Protein AF-A0A958JIS9-F1 (afdb_monomer_lite)

Sequence (83 aa):
MTRQLFTSGADSVLRAILGGMVLAFCLFWPIRHLYVHSSYATNVGIDIPQPILFSHEHHVGRLELHCLYCHSGVEKSSFAGMP

Foldseek 3Di:
DPDDPDDPCPVVVVVVVVVVVVVCCVVVVVVVVCLCPDCVNVVPPPDDDDPDPDDPCCVCVPVVDDPCVQQVCVVPDPGSHDD

Secondary structure (DSSP, 8-state):
-----S-TTHHHHHHHHHHHHHHHHHHHHHHHHHHHTSHHHHTTTPPPP-SS---HIIIIIIS---GGGT-TTTTT-SS----

pLDDT: mean 93.52, std 7.52, range [52.0, 98.25]

Structure (mmCIF, N/CA/C/O backbone):
data_AF-A0A958JIS9-F1
#
_entry.id   AF-A0A958JIS9-F1
#
loop_
_atom_site.group_PDB
_atom_site.id
_atom_site.type_symbol
_atom_site.label_atom_id
_atom_site.label_alt_id
_atom_site.label_comp_id
_atom_site.label_asym_id
_atom_site.label_entity_id
_atom_site.label_seq_id
_atom_site.pdbx_PDB_ins_code
_atom_site.Cartn_x
_atom_site.Cartn_y
_atom_site.Cartn_z
_atom_site.occupancy
_atom_site.B_iso_or_equiv
_atom_site.auth_seq_id
_atom_site.auth_comp_id
_atom_site.auth_asym_id
_atom_site.auth_atom_id
_atom_site.pdbx_PDB_model_num
ATOM 1 N N . MET A 1 1 ? 49.750 -15.418 -37.111 1.00 52.00 1 MET A N 1
ATOM 2 C CA . MET A 1 1 ? 48.488 -14.868 -37.653 1.00 52.00 1 MET A CA 1
ATOM 3 C C . MET A 1 1 ? 47.543 -14.609 -36.495 1.00 52.00 1 MET A C 1
ATOM 5 O O . MET A 1 1 ? 46.910 -15.536 -36.008 1.00 52.00 1 MET A O 1
ATOM 9 N N . THR A 1 2 ? 47.489 -13.381 -35.995 1.00 61.12 2 THR A N 1
ATOM 10 C CA . THR A 1 2 ? 46.461 -12.976 -35.031 1.00 61.12 2 THR A CA 1
ATOM 11 C C . THR A 1 2 ? 45.137 -12.870 -35.781 1.00 61.12 2 THR A C 1
ATOM 13 O O . THR A 1 2 ? 44.932 -11.961 -36.580 1.00 61.12 2 THR A O 1
ATOM 16 N N . ARG A 1 3 ? 44.260 -13.862 -35.599 1.00 69.56 3 ARG A N 1
ATOM 17 C CA . ARG A 1 3 ? 42.919 -13.851 -36.187 1.00 69.56 3 ARG A CA 1
ATOM 18 C C . ARG A 1 3 ? 42.071 -12.874 -35.381 1.00 69.56 3 ARG A C 1
ATOM 20 O O . ARG A 1 3 ? 41.855 -13.083 -34.191 1.00 69.56 3 ARG A O 1
ATOM 27 N N . GLN A 1 4 ? 41.622 -11.802 -36.018 1.00 78.62 4 GLN A N 1
ATOM 28 C CA . GLN A 1 4 ? 40.706 -10.855 -35.399 1.00 78.62 4 GLN A CA 1
ATOM 29 C C . GLN A 1 4 ? 39.360 -11.550 -35.144 1.00 78.62 4 GLN A C 1
ATOM 31 O O . GLN A 1 4 ? 38.687 -11.973 -36.081 1.00 78.62 4 GLN A O 1
ATOM 36 N N . LEU A 1 5 ? 39.014 -11.719 -33.864 1.00 85.00 5 LEU A N 1
ATOM 37 C CA . LEU A 1 5 ? 37.811 -12.435 -33.421 1.00 85.00 5 LEU A CA 1
ATOM 38 C C . 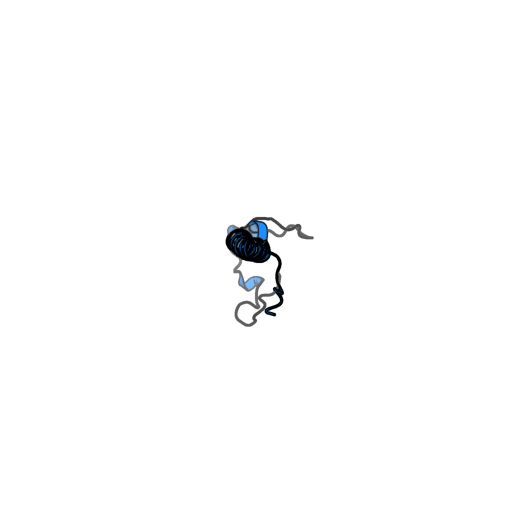LEU A 1 5 ? 36.544 -11.565 -33.482 1.00 85.00 5 LEU A C 1
ATOM 40 O O . LEU A 1 5 ? 35.453 -12.106 -33.635 1.00 85.00 5 LEU A O 1
ATOM 44 N N . PHE A 1 6 ? 36.681 -10.236 -33.397 1.00 87.31 6 PHE A N 1
ATOM 45 C CA . PHE A 1 6 ? 35.561 -9.290 -33.349 1.00 87.31 6 PHE A CA 1
ATOM 46 C C . PHE A 1 6 ? 35.569 -8.307 -34.525 1.00 87.31 6 PHE A C 1
ATOM 48 O O . PHE A 1 6 ? 36.615 -7.815 -34.954 1.00 87.31 6 PHE A O 1
ATOM 55 N N . THR A 1 7 ? 34.375 -8.000 -35.035 1.00 87.00 7 THR A N 1
ATOM 56 C CA . THR A 1 7 ? 34.163 -7.014 -36.104 1.00 87.00 7 THR A CA 1
ATOM 57 C C . THR A 1 7 ? 34.516 -5.602 -35.637 1.00 87.00 7 THR A C 1
ATOM 59 O O . THR A 1 7 ? 34.351 -5.289 -34.461 1.00 87.00 7 THR A O 1
ATOM 62 N N . SER A 1 8 ? 34.898 -4.714 -36.556 1.00 82.88 8 SER A N 1
ATOM 63 C CA . SER A 1 8 ? 35.257 -3.317 -36.253 1.00 82.88 8 SER A CA 1
ATOM 64 C C . SER A 1 8 ? 34.161 -2.508 -35.538 1.00 82.88 8 SER A C 1
ATOM 66 O O . SER A 1 8 ? 34.477 -1.552 -34.841 1.00 82.88 8 SER A O 1
ATOM 68 N N . GLY A 1 9 ? 32.886 -2.894 -35.668 1.00 88.12 9 GLY A N 1
ATOM 69 C CA . GLY A 1 9 ? 31.761 -2.250 -34.977 1.00 88.12 9 GLY A CA 1
ATOM 70 C C . GLY A 1 9 ? 31.454 -2.785 -33.572 1.00 88.12 9 GLY A C 1
ATOM 71 O O . GLY A 1 9 ? 30.569 -2.247 -32.909 1.00 88.12 9 GLY A O 1
ATOM 72 N N . ALA A 1 10 ? 32.144 -3.835 -33.109 1.00 92.94 10 ALA A N 1
ATOM 73 C CA . ALA A 1 10 ? 31.810 -4.512 -31.853 1.00 92.94 10 ALA A CA 1
ATOM 74 C C . ALA A 1 10 ? 31.912 -3.577 -30.633 1.00 92.94 10 ALA A C 1
ATOM 76 O O . ALA A 1 10 ? 31.047 -3.616 -29.760 1.00 92.94 10 ALA A O 1
ATOM 77 N N . ASP A 1 11 ? 32.897 -2.676 -30.613 1.00 92.38 11 ASP A N 1
ATOM 78 C CA . ASP A 1 11 ? 33.088 -1.721 -29.515 1.00 92.38 11 ASP A CA 1
ATOM 79 C C . ASP A 1 11 ? 31.973 -0.672 -29.451 1.00 92.38 11 ASP A C 1
ATOM 81 O O . ASP A 1 11 ? 31.498 -0.322 -28.369 1.00 92.38 11 ASP A O 1
ATOM 85 N N . SER A 1 12 ? 31.520 -0.181 -30.607 1.00 92.38 12 SER A N 1
ATOM 86 C CA . SER A 1 12 ? 30.401 0.760 -30.686 1.00 92.38 12 SER A CA 1
ATOM 87 C C . SER A 1 12 ? 29.099 0.106 -30.226 1.00 92.38 12 SER A C 1
ATOM 89 O O . SER A 1 12 ? 28.345 0.720 -29.472 1.00 92.38 12 SER A O 1
ATOM 91 N N . VAL A 1 13 ? 28.865 -1.150 -30.620 1.00 94.81 13 VAL A N 1
ATOM 92 C CA . VAL A 1 13 ? 27.696 -1.932 -30.192 1.00 94.81 13 VAL A CA 1
ATOM 93 C C . VAL A 1 13 ? 27.730 -2.182 -28.685 1.00 94.81 13 VAL A C 1
ATOM 95 O O . VAL A 1 13 ? 26.742 -1.915 -28.004 1.00 94.81 13 VAL A O 1
ATOM 98 N N . LEU A 1 14 ? 28.868 -2.618 -28.137 1.00 94.62 14 LEU A N 1
ATOM 99 C CA . LEU A 1 14 ? 29.018 -2.849 -26.700 1.00 94.62 14 LEU A CA 1
ATOM 100 C C . LEU A 1 14 ? 28.752 -1.571 -25.894 1.00 94.62 14 LEU A C 1
ATOM 102 O O . LEU A 1 14 ? 27.997 -1.597 -24.924 1.00 94.62 14 LEU A O 1
ATOM 106 N N . ARG A 1 15 ? 29.325 -0.435 -26.309 1.00 95.56 15 ARG A N 1
ATOM 107 C CA . ARG A 1 15 ? 29.112 0.859 -25.641 1.00 95.56 15 ARG A CA 1
ATOM 108 C C . ARG A 1 15 ? 27.659 1.318 -25.716 1.00 95.56 15 ARG A C 1
ATOM 110 O O . ARG A 1 15 ? 27.145 1.823 -24.722 1.00 95.56 15 ARG A O 1
ATOM 117 N N . ALA A 1 16 ? 26.994 1.119 -26.854 1.00 97.19 16 ALA A N 1
ATOM 118 C CA . ALA A 1 16 ? 25.578 1.438 -27.004 1.00 97.19 16 ALA A CA 1
ATOM 119 C C . ALA A 1 16 ? 24.702 0.586 -26.074 1.00 97.19 16 ALA A C 1
ATOM 121 O O . ALA A 1 16 ? 23.812 1.124 -25.420 1.00 97.19 16 ALA A O 1
ATOM 122 N N . ILE A 1 17 ? 24.991 -0.714 -25.955 1.00 97.56 17 ILE A N 1
ATOM 123 C CA . ILE A 1 17 ? 24.277 -1.615 -25.040 1.00 97.56 17 ILE A CA 1
ATOM 124 C C . ILE A 1 17 ? 24.479 -1.175 -23.590 1.00 97.56 17 ILE A C 1
ATOM 126 O O . ILE A 1 17 ? 23.502 -0.987 -22.869 1.00 97.56 17 ILE A O 1
ATOM 130 N N . LEU A 1 18 ? 25.726 -0.957 -23.166 1.00 97.81 18 LEU A N 1
ATOM 131 C CA . LEU A 1 18 ? 26.028 -0.541 -21.794 1.00 97.81 18 LEU A CA 1
ATOM 132 C C . LEU A 1 18 ? 25.386 0.812 -21.459 1.00 97.81 18 LEU A C 1
ATOM 134 O O . LEU A 1 18 ? 24.759 0.950 -20.411 1.00 97.81 18 LEU A O 1
ATOM 138 N N . GLY A 1 19 ? 25.478 1.789 -22.366 1.00 98.06 19 GLY A N 1
ATOM 139 C CA . GLY A 1 19 ? 24.816 3.083 -22.208 1.00 98.06 19 GLY A CA 1
ATOM 140 C C . GLY A 1 19 ? 23.294 2.949 -22.122 1.00 98.06 19 GLY A C 1
ATOM 141 O O . GLY A 1 19 ? 22.675 3.527 -21.233 1.00 98.06 19 GLY A O 1
ATOM 142 N N . GLY A 1 20 ? 22.694 2.128 -22.988 1.00 98.25 20 GLY A N 1
ATOM 143 C CA . GLY A 1 20 ? 21.262 1.835 -22.970 1.00 98.25 20 GLY A CA 1
ATOM 144 C C . GLY A 1 20 ? 20.804 1.174 -21.670 1.00 98.25 20 GLY A C 1
ATOM 145 O O . GLY A 1 20 ? 19.778 1.564 -21.120 1.00 98.25 20 GLY A O 1
ATOM 146 N N . MET A 1 21 ? 21.580 0.232 -21.129 1.00 98.06 21 MET A N 1
ATOM 147 C CA . MET A 1 21 ? 21.283 -0.418 -19.848 1.00 98.06 21 MET A CA 1
ATOM 148 C C . MET A 1 21 ? 21.320 0.568 -18.678 1.00 98.06 21 MET A C 1
ATOM 150 O O . MET A 1 21 ? 20.421 0.551 -17.837 1.00 98.06 21 MET A O 1
ATOM 154 N N . VAL A 1 22 ? 22.326 1.449 -18.633 1.00 98.19 22 VAL A N 1
ATOM 155 C CA . VAL A 1 22 ? 22.427 2.486 -17.595 1.00 98.19 22 VAL A CA 1
ATOM 156 C C . VAL A 1 22 ? 21.247 3.448 -17.687 1.00 9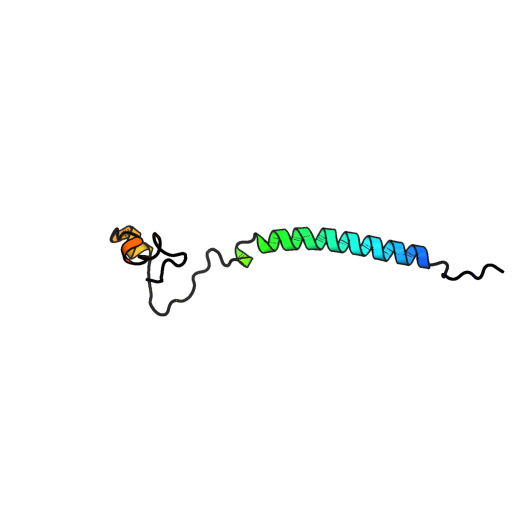8.19 22 VAL A C 1
ATOM 158 O O . VAL A 1 22 ? 20.592 3.702 -16.681 1.00 98.19 22 VAL A O 1
ATOM 161 N N . LEU A 1 23 ? 20.918 3.926 -18.890 1.00 98.06 23 LEU A N 1
ATOM 162 C CA . LEU A 1 23 ? 19.765 4.802 -19.103 1.00 98.06 23 LEU A CA 1
ATOM 163 C C . LEU A 1 23 ? 18.455 4.123 -18.693 1.00 98.06 23 LEU A C 1
ATOM 165 O O . LEU A 1 23 ? 17.661 4.721 -17.971 1.00 98.06 23 LEU A O 1
ATOM 169 N N . ALA A 1 24 ? 18.244 2.867 -19.091 1.00 97.94 24 ALA A N 1
ATOM 170 C CA . ALA A 1 24 ? 17.061 2.106 -18.711 1.00 97.94 24 ALA A CA 1
ATOM 171 C C . ALA A 1 24 ? 16.937 1.982 -17.188 1.00 97.94 24 ALA A C 1
ATOM 173 O O . ALA A 1 24 ? 15.860 2.213 -16.647 1.00 97.94 24 ALA A O 1
ATOM 174 N N . PHE A 1 25 ? 18.034 1.689 -16.486 1.00 97.94 25 PHE A N 1
ATOM 175 C CA . PHE A 1 25 ? 18.042 1.624 -15.026 1.00 97.94 25 PHE A CA 1
ATOM 176 C C . PHE A 1 25 ? 17.742 2.986 -14.383 1.00 97.94 25 PHE A C 1
ATOM 178 O O . PHE A 1 25 ? 16.880 3.084 -13.506 1.00 97.94 25 PHE A O 1
ATOM 185 N N . CYS A 1 26 ? 18.404 4.043 -14.859 1.00 97.81 26 CYS A N 1
ATOM 186 C CA . CYS A 1 26 ? 18.221 5.410 -14.380 1.00 97.81 26 CYS A CA 1
ATOM 187 C C . CYS A 1 26 ? 16.807 5.945 -14.617 1.00 97.81 26 CYS A C 1
ATOM 189 O O . CYS A 1 26 ? 16.367 6.803 -13.862 1.00 97.81 26 CYS A O 1
ATOM 191 N N . LEU A 1 27 ? 16.092 5.451 -15.629 1.00 98.06 27 LEU A N 1
ATOM 192 C CA . LEU A 1 27 ? 14.689 5.790 -15.864 1.00 98.06 27 LEU A CA 1
ATOM 193 C C . LEU A 1 27 ? 13.747 4.897 -15.051 1.00 98.06 27 LEU A C 1
ATOM 195 O O . LEU A 1 27 ? 12.823 5.389 -14.408 1.00 98.06 27 LEU A O 1
ATOM 199 N N . PHE A 1 28 ? 13.989 3.587 -15.033 1.00 97.94 28 PHE A N 1
ATOM 200 C CA . PHE A 1 28 ? 13.126 2.617 -14.366 1.00 97.94 28 PHE A CA 1
ATOM 201 C C . PHE A 1 28 ? 13.033 2.855 -12.856 1.00 97.94 28 PHE A C 1
ATOM 203 O O . PHE A 1 28 ? 11.934 2.867 -12.300 1.00 97.94 28 PHE A O 1
ATOM 210 N N . TRP A 1 29 ? 14.171 3.061 -12.187 1.00 98.00 29 TRP A N 1
ATOM 211 C CA . TRP A 1 29 ? 14.217 3.210 -10.733 1.00 98.00 29 TRP A CA 1
ATOM 212 C C . TRP A 1 29 ? 13.375 4.384 -10.200 1.00 98.00 29 TRP A C 1
ATOM 214 O O . TRP A 1 29 ? 12.511 4.138 -9.352 1.00 98.00 29 TRP A O 1
ATOM 224 N N . PRO A 1 30 ? 13.540 5.636 -10.675 1.00 97.88 30 PRO A N 1
ATOM 225 C CA . PRO A 1 30 ? 12.732 6.751 -10.194 1.00 97.88 30 PRO A CA 1
ATOM 226 C C . PRO A 1 30 ? 11.260 6.619 -10.586 1.00 97.88 30 PRO A C 1
ATOM 228 O O . PRO A 1 30 ? 10.403 6.898 -9.754 1.00 97.88 30 PRO A O 1
ATOM 231 N N . ILE A 1 31 ? 10.937 6.141 -11.795 1.00 97.88 31 ILE A N 1
ATOM 232 C CA . ILE A 1 31 ? 9.537 5.935 -12.210 1.00 97.88 31 ILE A CA 1
ATOM 233 C C . ILE A 1 31 ? 8.849 4.944 -11.270 1.00 97.88 31 ILE A C 1
ATOM 235 O O . ILE A 1 31 ? 7.773 5.224 -10.741 1.00 97.88 31 ILE A O 1
ATOM 239 N N . ARG A 1 32 ? 9.497 3.806 -10.999 1.00 97.88 32 ARG A N 1
ATOM 240 C CA . ARG A 1 32 ? 9.002 2.824 -10.034 1.00 97.88 32 ARG A CA 1
ATOM 241 C C . ARG A 1 32 ? 8.850 3.451 -8.651 1.00 97.88 32 ARG A C 1
ATOM 243 O O . ARG A 1 32 ? 7.829 3.234 -8.009 1.00 97.88 32 ARG A O 1
ATOM 250 N N . 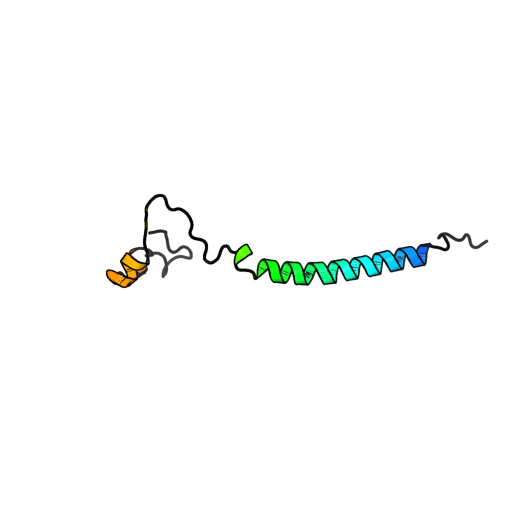HIS A 1 33 ? 9.851 4.196 -8.184 1.00 97.75 33 HIS A N 1
ATOM 251 C CA . HIS A 1 33 ? 9.821 4.841 -6.873 1.00 97.75 33 HIS A CA 1
ATOM 252 C C . HIS A 1 33 ? 8.624 5.790 -6.732 1.00 97.75 33 HIS A C 1
ATOM 254 O O . HIS A 1 33 ? 7.934 5.748 -5.717 1.00 97.75 33 HIS A O 1
ATOM 260 N N . LEU A 1 34 ? 8.354 6.607 -7.752 1.00 97.06 34 LEU A N 1
ATOM 261 C CA . LEU A 1 34 ? 7.205 7.512 -7.781 1.00 97.06 34 LEU A CA 1
ATOM 262 C C . LEU A 1 34 ? 5.880 6.746 -7.793 1.00 97.06 34 LEU A C 1
ATOM 264 O O . LEU A 1 34 ? 4.961 7.108 -7.066 1.00 97.06 34 LEU A O 1
ATOM 268 N N . TYR A 1 35 ? 5.796 5.662 -8.565 1.00 97.38 35 TYR A N 1
ATOM 269 C CA . TYR A 1 35 ? 4.601 4.827 -8.615 1.00 97.38 35 TYR A CA 1
ATOM 270 C C . TYR A 1 35 ? 4.286 4.192 -7.254 1.00 97.38 35 TYR A C 1
ATOM 272 O O . TYR A 1 35 ? 3.177 4.355 -6.752 1.00 97.38 35 TYR A O 1
ATOM 280 N N . VAL A 1 36 ? 5.251 3.519 -6.616 1.00 95.62 36 VAL A N 1
ATOM 281 C CA . VAL A 1 36 ? 4.996 2.777 -5.364 1.00 95.62 36 VAL A CA 1
ATOM 282 C C . VAL A 1 36 ? 4.688 3.677 -4.164 1.00 95.62 36 VAL A C 1
ATOM 284 O O . VAL A 1 36 ? 4.083 3.206 -3.208 1.00 95.62 36 VAL A O 1
ATOM 287 N N . HIS A 1 37 ? 5.075 4.955 -4.210 1.00 95.12 37 HIS A N 1
ATOM 288 C CA . HIS A 1 37 ? 4.743 5.941 -3.174 1.00 95.12 37 HIS A CA 1
ATOM 289 C C . HIS A 1 37 ? 3.515 6.794 -3.522 1.00 95.12 37 HIS A C 1
ATOM 291 O O . HIS A 1 37 ? 3.156 7.693 -2.763 1.00 95.12 37 HIS A O 1
ATOM 297 N N . SER A 1 38 ? 2.867 6.547 -4.662 1.00 95.62 38 SER A N 1
ATOM 298 C CA . SER A 1 38 ? 1.647 7.259 -5.036 1.00 95.62 38 SER A CA 1
ATOM 299 C C . SER A 1 38 ? 0.428 6.693 -4.302 1.00 95.62 38 SER A C 1
ATOM 301 O O . SER A 1 38 ? 0.328 5.485 -4.080 1.00 95.62 38 SER A O 1
ATOM 303 N N . SER A 1 39 ? -0.545 7.552 -3.983 1.00 95.38 39 SER A N 1
ATOM 304 C CA . SER A 1 39 ? -1.853 7.125 -3.456 1.00 95.38 39 SER A CA 1
ATOM 305 C C . SER A 1 39 ? -2.611 6.228 -4.434 1.00 95.38 39 SER A C 1
ATOM 307 O O . SER A 1 39 ? -3.384 5.372 -4.016 1.00 95.38 39 SER A O 1
ATOM 309 N N . TYR A 1 40 ? -2.347 6.387 -5.733 1.00 93.31 40 TYR A N 1
ATOM 310 C CA . TYR A 1 40 ? -2.898 5.541 -6.783 1.00 93.31 40 TYR A CA 1
ATOM 311 C C . TYR A 1 40 ? -2.492 4.071 -6.609 1.00 93.31 40 TYR A C 1
ATOM 313 O O . TYR A 1 40 ? -3.324 3.185 -6.759 1.00 93.31 40 TYR A O 1
ATOM 321 N N . ALA A 1 41 ? -1.238 3.794 -6.236 1.00 95.56 41 ALA A N 1
ATOM 322 C CA . ALA A 1 41 ? -0.772 2.419 -6.051 1.00 95.56 41 ALA A CA 1
ATOM 323 C C . ALA A 1 41 ? -1.362 1.734 -4.805 1.00 95.56 41 ALA A C 1
ATOM 325 O O . ALA A 1 41 ? -1.464 0.509 -4.774 1.00 95.56 41 ALA A O 1
ATOM 326 N N . THR A 1 42 ? -1.745 2.502 -3.782 1.00 94.19 42 THR A N 1
ATOM 327 C CA . THR A 1 42 ? -2.285 1.992 -2.509 1.00 94.19 42 THR A CA 1
ATOM 328 C C . THR A 1 42 ? -3.802 2.141 -2.379 1.00 94.19 42 THR A C 1
ATOM 330 O O . THR A 1 42 ? -4.364 1.689 -1.385 1.00 94.19 42 THR A O 1
ATOM 333 N N . ASN A 1 43 ? -4.470 2.744 -3.368 1.00 94.12 43 ASN A N 1
ATOM 334 C CA . ASN A 1 43 ? -5.893 3.102 -3.344 1.00 94.12 43 ASN A CA 1
ATOM 335 C C . ASN A 1 43 ? -6.299 3.971 -2.138 1.00 94.12 43 ASN A C 1
ATOM 337 O O . ASN A 1 43 ? -7.439 3.924 -1.676 1.00 94.12 43 ASN A O 1
ATOM 341 N N . VAL A 1 44 ? -5.375 4.775 -1.608 1.00 94.56 44 VAL A N 1
ATOM 342 C CA . VAL A 1 44 ? -5.682 5.682 -0.495 1.00 94.56 44 VAL A CA 1
ATOM 343 C C . VAL A 1 44 ? -6.708 6.721 -0.950 1.00 94.56 44 VAL A C 1
ATOM 345 O O . VAL A 1 44 ? -6.504 7.404 -1.953 1.00 94.56 44 VAL A O 1
ATOM 348 N N . GLY A 1 45 ? -7.795 6.848 -0.185 1.00 92.00 45 GLY A N 1
ATOM 349 C CA . GLY A 1 45 ? -8.899 7.771 -0.465 1.00 92.00 45 GLY A CA 1
ATOM 350 C C . GLY A 1 45 ? -9.945 7.239 -1.448 1.00 92.00 45 GLY A C 1
ATOM 351 O O . GLY A 1 45 ? -10.842 7.987 -1.822 1.00 92.00 45 GLY A O 1
ATOM 352 N N . ILE A 1 46 ? -9.839 5.976 -1.873 1.00 93.06 46 ILE A N 1
ATOM 353 C CA . ILE A 1 46 ? -10.875 5.311 -2.665 1.00 93.06 46 ILE A CA 1
ATOM 354 C C . ILE A 1 46 ? -11.771 4.510 -1.723 1.00 93.06 46 ILE A C 1
ATOM 356 O O . ILE A 1 46 ? -11.317 3.578 -1.057 1.00 93.06 46 ILE A O 1
ATOM 360 N N . ASP A 1 47 ? -13.054 4.853 -1.706 1.00 91.31 47 ASP A N 1
ATOM 361 C CA . ASP A 1 47 ? -14.057 4.116 -0.946 1.00 91.31 47 ASP A CA 1
ATOM 362 C C . ASP A 1 47 ? -14.376 2.776 -1.620 1.00 91.31 47 ASP A C 1
ATOM 364 O O . ASP A 1 47 ? -14.600 2.695 -2.831 1.00 91.31 47 ASP A O 1
ATOM 368 N N . ILE A 1 48 ? -14.417 1.706 -0.824 1.00 90.75 48 ILE A N 1
ATOM 369 C CA . ILE A 1 48 ? -14.719 0.353 -1.302 1.00 90.75 48 ILE A CA 1
ATOM 370 C C . ILE A 1 48 ? -16.203 0.056 -1.048 1.00 90.75 48 ILE A C 1
ATOM 372 O O . ILE A 1 48 ? -16.645 0.196 0.097 1.00 90.75 48 ILE A O 1
ATOM 376 N N . PRO A 1 49 ? -16.971 -0.421 -2.048 1.00 93.19 49 PRO A N 1
ATOM 377 C CA . PRO A 1 49 ? -18.369 -0.794 -1.854 1.00 93.19 49 PRO A CA 1
ATOM 378 C C . PRO A 1 49 ? -18.499 -1.859 -0.762 1.00 93.19 49 PRO A C 1
ATOM 380 O O . PRO A 1 49 ? -17.872 -2.915 -0.843 1.00 93.19 49 PRO A O 1
ATOM 383 N N . GLN A 1 50 ? -19.316 -1.585 0.253 1.00 93.50 50 GLN A N 1
ATOM 384 C CA . GLN A 1 50 ? -19.607 -2.523 1.336 1.00 93.50 50 GLN A CA 1
ATOM 385 C C . GLN A 1 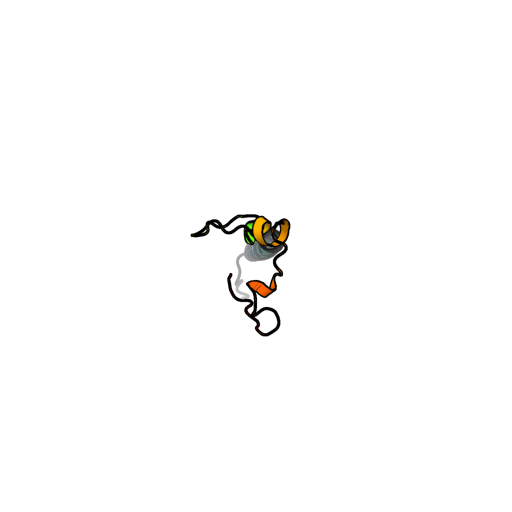50 ? -21.004 -3.138 1.150 1.00 93.50 50 GLN A C 1
ATOM 387 O O . GLN A 1 50 ? -21.905 -2.449 0.664 1.00 93.50 50 GLN A O 1
ATOM 392 N N . PRO A 1 51 ? -21.227 -4.405 1.559 1.00 94.56 51 PRO A N 1
ATOM 393 C CA . PRO A 1 51 ? -22.551 -5.037 1.499 1.00 94.56 51 PRO A CA 1
ATOM 394 C C . PRO A 1 51 ? -23.624 -4.281 2.293 1.00 94.56 51 PRO A C 1
ATOM 396 O O . PRO A 1 51 ? -24.802 -4.318 1.949 1.00 94.56 51 PRO A O 1
ATOM 399 N N . ILE A 1 52 ? -23.200 -3.595 3.355 1.00 92.19 52 ILE A N 1
ATOM 400 C CA . ILE A 1 52 ? -24.017 -2.711 4.180 1.00 92.19 52 ILE A CA 1
ATOM 401 C C . ILE A 1 52 ? -23.362 -1.333 4.254 1.00 92.19 52 ILE A C 1
ATOM 403 O O . ILE A 1 52 ? -22.137 -1.216 4.245 1.00 92.19 52 ILE A O 1
ATOM 407 N N . LEU A 1 53 ? -24.172 -0.281 4.359 1.00 91.69 53 LEU A N 1
ATOM 408 C CA . LEU A 1 53 ? -23.683 1.092 4.489 1.00 91.69 53 LEU A CA 1
ATOM 409 C C . LEU A 1 53 ? -23.178 1.342 5.916 1.00 91.69 53 LEU A C 1
ATOM 411 O O . LEU A 1 53 ? -23.888 1.887 6.759 1.00 91.69 53 LEU A O 1
ATOM 415 N N . PHE A 1 54 ? -21.949 0.914 6.191 1.00 93.31 54 PHE A N 1
ATOM 416 C CA . PHE A 1 54 ? -21.274 1.180 7.456 1.00 93.31 54 PHE A CA 1
ATOM 417 C C . PHE A 1 54 ? -20.582 2.550 7.428 1.00 93.31 54 PHE A C 1
ATOM 419 O O . PHE A 1 54 ? -19.800 2.840 6.526 1.00 93.31 54 PHE A O 1
ATOM 426 N N . SER A 1 55 ? -20.840 3.390 8.434 1.00 94.62 55 SER A N 1
ATOM 427 C CA . SER A 1 55 ? -20.242 4.726 8.560 1.00 94.62 55 SER A CA 1
ATOM 428 C C . SER A 1 55 ? -19.447 4.847 9.857 1.00 94.62 55 SER A C 1
ATOM 430 O O . SER A 1 55 ? -20.032 4.912 10.938 1.00 94.62 55 SER A O 1
ATOM 432 N N . HIS A 1 56 ? -18.117 4.934 9.770 1.00 95.75 56 HIS A N 1
ATOM 433 C CA . HIS A 1 56 ? -17.276 5.220 10.940 1.00 95.75 56 HIS A CA 1
ATOM 434 C C . HIS A 1 56 ? -17.592 6.594 11.557 1.00 95.75 56 HIS A C 1
ATOM 436 O O . HIS A 1 56 ? -17.557 6.736 12.777 1.00 95.75 56 HIS A O 1
ATOM 442 N N . GLU A 1 57 ? -17.960 7.585 10.737 1.00 95.94 57 GLU A N 1
ATOM 443 C CA . GLU A 1 57 ? -18.329 8.928 11.201 1.00 95.94 57 GLU A CA 1
ATOM 444 C C . GLU A 1 57 ? -19.539 8.888 12.143 1.00 95.94 57 GLU A C 1
ATOM 446 O O . GLU A 1 57 ? -19.531 9.532 13.189 1.00 95.94 57 GLU A O 1
ATOM 451 N N . HIS A 1 58 ? -20.567 8.101 11.813 1.00 96.69 58 HIS A N 1
ATOM 452 C CA . HIS A 1 58 ? -21.734 7.964 12.679 1.00 96.69 58 HIS A CA 1
ATOM 453 C C . HIS A 1 58 ? -21.364 7.341 14.034 1.00 96.69 58 HIS A C 1
ATOM 455 O O . HIS A 1 58 ? -21.725 7.879 15.079 1.00 96.69 58 HIS A O 1
ATOM 461 N N . HIS A 1 59 ? -20.606 6.243 14.025 1.00 97.44 59 HIS A N 1
ATOM 462 C CA . HIS A 1 59 ? -20.301 5.483 15.239 1.00 97.44 59 HIS A CA 1
ATOM 463 C C . HIS A 1 59 ? -19.298 6.191 16.156 1.00 97.44 59 HIS A C 1
ATOM 465 O O . HIS A 1 59 ? -19.521 6.265 17.360 1.00 97.44 59 HIS A O 1
ATOM 471 N N . VAL A 1 60 ? -18.209 6.730 15.605 1.00 97.38 60 VAL A N 1
ATOM 472 C CA . VAL A 1 60 ? -17.144 7.355 16.407 1.00 97.38 60 VAL A CA 1
ATOM 473 C C . VAL A 1 60 ? -17.400 8.847 16.594 1.00 97.38 60 VAL A C 1
ATOM 475 O O . VAL A 1 60 ? -17.231 9.366 17.689 1.00 97.38 60 VAL A O 1
ATOM 478 N N . GLY A 1 61 ? -17.835 9.543 15.542 1.00 97.00 61 GLY A N 1
ATOM 479 C CA . GLY A 1 61 ? -18.015 10.994 15.573 1.00 97.00 61 GLY A CA 1
ATOM 480 C C . GLY A 1 61 ? -19.317 11.463 16.222 1.00 97.00 61 GLY A C 1
ATOM 481 O O . GLY A 1 61 ? -19.350 12.574 16.739 1.00 97.00 61 GLY A O 1
ATOM 482 N N . ARG A 1 62 ? -20.392 10.658 16.189 1.00 97.62 62 ARG A N 1
ATOM 483 C CA . ARG A 1 62 ? -21.709 11.057 16.735 1.00 97.62 62 ARG A CA 1
ATOM 484 C C . ARG A 1 62 ? -22.127 10.263 17.962 1.00 97.62 62 ARG A C 1
ATOM 486 O O . ARG A 1 62 ? -22.659 10.848 18.895 1.00 97.62 62 ARG A O 1
ATOM 493 N N . LEU A 1 63 ? -21.931 8.945 17.939 1.00 97.81 63 LEU A N 1
ATOM 494 C CA . LEU A 1 63 ? -22.269 8.077 19.071 1.00 97.81 63 LEU A CA 1
ATOM 495 C C . LEU A 1 63 ? -21.129 7.954 20.089 1.00 97.81 63 LEU A C 1
ATOM 497 O O . LEU A 1 63 ? -21.342 7.370 21.148 1.00 97.81 63 LEU A O 1
ATOM 501 N N . GLU A 1 64 ? -19.939 8.469 19.760 1.00 97.56 64 GLU A N 1
ATOM 502 C CA . GLU A 1 64 ? -18.746 8.438 20.617 1.00 97.56 64 GLU A CA 1
ATOM 503 C C . GLU A 1 64 ? -18.375 7.015 21.079 1.00 97.56 64 GLU A C 1
ATOM 505 O O . GLU A 1 64 ? -17.810 6.806 22.154 1.00 97.56 64 GLU A O 1
ATOM 510 N N . LEU A 1 65 ? -18.685 6.006 20.255 1.00 97.62 65 LEU A N 1
ATOM 511 C CA . LEU A 1 65 ? -18.316 4.626 20.543 1.00 97.62 65 LEU A CA 1
ATOM 512 C C . LEU A 1 65 ? -16.798 4.469 20.466 1.00 97.62 65 LEU A C 1
ATOM 514 O O . LEU A 1 65 ? -16.151 4.863 19.494 1.00 97.62 65 LEU A O 1
ATOM 518 N N . HIS A 1 66 ? -16.231 3.836 21.489 1.00 96.62 66 HIS A N 1
ATOM 519 C CA . HIS A 1 66 ? -14.802 3.559 21.542 1.00 96.62 66 HIS A CA 1
ATOM 520 C C . HIS A 1 66 ? -14.392 2.521 20.482 1.00 96.62 66 HIS A C 1
ATOM 522 O O . HIS A 1 66 ? -15.090 1.528 20.290 1.00 96.62 66 HIS A O 1
ATOM 528 N N . CYS A 1 67 ? -13.222 2.680 19.847 1.00 96.06 67 CYS A N 1
ATOM 529 C CA . CYS A 1 67 ? -12.751 1.790 18.770 1.00 96.06 67 CYS A CA 1
ATOM 530 C C . CYS A 1 67 ? -12.698 0.306 19.176 1.00 96.06 67 CYS A C 1
ATOM 532 O O . CYS A 1 67 ? -12.981 -0.576 18.364 1.00 96.06 67 CYS A O 1
ATOM 534 N N . LEU A 1 68 ? -12.368 0.029 20.444 1.00 95.50 68 LEU A N 1
ATOM 535 C CA . LEU A 1 68 ? -12.294 -1.337 20.982 1.00 95.50 68 LEU A CA 1
ATOM 536 C C . LEU A 1 68 ? -13.664 -2.006 21.148 1.00 95.50 68 LEU A C 1
ATOM 538 O O . LEU A 1 68 ? -13.713 -3.209 21.391 1.00 95.50 68 LEU A O 1
ATOM 542 N N . TYR A 1 69 ? -14.761 -1.253 21.026 1.00 95.81 69 TYR A N 1
ATOM 543 C CA . TYR A 1 69 ? -16.107 -1.814 21.076 1.00 95.81 69 TYR A CA 1
ATOM 544 C C . TYR A 1 69 ? -16.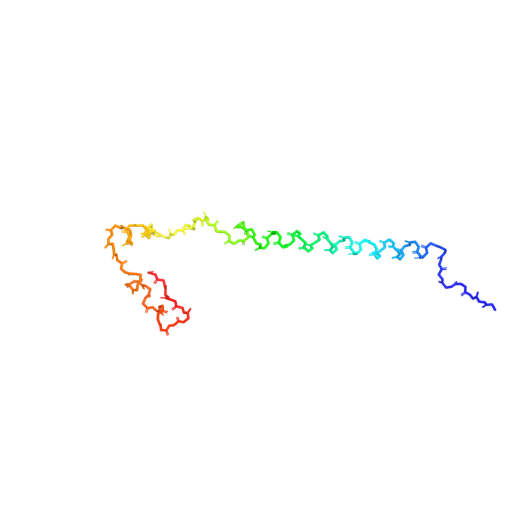327 -2.822 19.939 1.00 95.81 69 TYR A C 1
ATOM 546 O O . TYR A 1 69 ? -16.827 -3.915 20.187 1.00 95.81 69 TYR A O 1
ATOM 554 N N . CYS A 1 70 ? -15.874 -2.497 18.723 1.00 96.00 70 CYS A N 1
ATOM 555 C CA . CYS A 1 70 ? -15.904 -3.418 17.583 1.00 96.00 70 CYS A CA 1
ATOM 556 C C . CYS A 1 70 ? -14.560 -4.146 17.404 1.00 96.00 70 CYS A C 1
ATOM 558 O O . CYS A 1 70 ? -14.513 -5.368 17.277 1.00 96.00 70 CYS A O 1
ATOM 560 N N . HIS A 1 71 ? -13.439 -3.420 17.460 1.00 96.38 71 HIS A N 1
ATOM 561 C CA . HIS A 1 71 ? -12.102 -3.973 17.221 1.00 96.38 71 HIS A CA 1
ATOM 562 C C . HIS A 1 71 ? -11.453 -4.515 18.502 1.00 96.38 71 HIS A C 1
ATOM 564 O O . HIS A 1 71 ? -10.384 -4.078 18.931 1.00 96.38 71 HIS A O 1
ATOM 570 N N . SER A 1 72 ? -12.111 -5.485 19.132 1.00 95.00 72 SER A N 1
ATOM 571 C CA . SER A 1 72 ? -11.688 -6.051 20.423 1.00 95.00 72 SER A CA 1
ATOM 572 C C . SER A 1 72 ? -10.314 -6.745 20.401 1.00 95.00 72 SER A C 1
ATOM 574 O O . SER A 1 72 ? -9.705 -6.947 21.453 1.00 95.00 72 SER A O 1
ATOM 576 N N . GLY A 1 73 ? -9.802 -7.101 19.215 1.00 96.25 73 GLY A N 1
ATOM 577 C CA . GLY A 1 73 ? -8.514 -7.772 19.046 1.00 96.25 73 GLY A CA 1
ATOM 578 C C . GLY A 1 73 ? -7.289 -6.856 19.119 1.00 96.25 73 GLY A C 1
ATOM 579 O O . GLY A 1 73 ? -6.188 -7.376 19.289 1.00 96.25 73 GLY A O 1
ATOM 580 N N . VAL A 1 74 ? -7.452 -5.5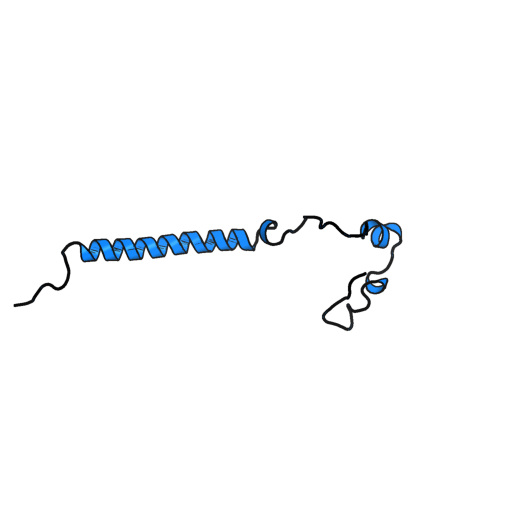27 19.023 1.00 96.62 74 VAL A N 1
ATOM 581 C CA . VAL A 1 74 ? -6.346 -4.551 18.865 1.00 96.62 74 VAL A CA 1
ATOM 582 C C . VAL A 1 74 ? -5.246 -4.706 19.916 1.00 96.62 74 VAL A C 1
ATOM 584 O O . VAL A 1 74 ? -4.069 -4.628 19.584 1.00 96.62 74 VAL A O 1
ATOM 587 N N . GLU A 1 75 ? -5.607 -4.948 21.177 1.00 96.62 75 GLU A N 1
ATOM 588 C CA . GLU A 1 75 ? -4.630 -5.027 22.273 1.00 96.62 75 GLU A CA 1
ATOM 589 C C . GLU A 1 75 ? -4.017 -6.423 22.458 1.00 96.62 75 GLU A C 1
ATOM 591 O O . GLU A 1 75 ? -3.065 -6.586 23.219 1.00 96.62 75 GLU A O 1
ATOM 596 N N . LYS A 1 76 ? -4.579 -7.453 21.814 1.00 96.62 76 LYS A N 1
ATOM 597 C CA . LYS A 1 76 ? -4.290 -8.863 22.135 1.00 96.62 76 LYS A CA 1
ATOM 598 C C . LYS A 1 76 ? -3.832 -9.697 20.941 1.00 96.62 76 LYS A C 1
ATOM 600 O O . LYS A 1 76 ? -3.362 -10.814 21.134 1.00 96.62 76 LYS A O 1
ATOM 605 N N . SER A 1 77 ? -3.996 -9.196 19.722 1.00 96.62 77 SER A N 1
ATOM 606 C CA . SER A 1 77 ? -3.785 -9.938 18.481 1.00 96.62 77 SER A CA 1
ATOM 607 C C . SER A 1 77 ? -3.161 -9.046 17.411 1.00 96.62 77 SER A C 1
ATOM 609 O O . SER A 1 77 ? -3.391 -7.841 17.377 1.00 96.62 77 SER A O 1
ATOM 611 N N . SER A 1 78 ? -2.413 -9.649 16.484 1.00 96.06 78 SER A N 1
ATOM 612 C CA . SER A 1 78 ? -1.938 -8.972 15.267 1.00 96.06 78 SER A CA 1
ATOM 613 C C . SER A 1 78 ? -3.068 -8.652 14.282 1.00 96.06 78 SER A C 1
ATOM 615 O O . SER A 1 78 ? -2.878 -7.869 13.354 1.00 96.06 78 SER A O 1
ATOM 617 N N . PHE A 1 79 ? -4.245 -9.248 14.482 1.00 96.38 79 PHE A N 1
ATOM 618 C CA . PHE A 1 79 ? -5.456 -8.972 13.728 1.00 96.38 79 PHE A CA 1
ATOM 619 C C . PHE A 1 79 ? -6.523 -8.380 14.652 1.00 96.38 79 PHE A C 1
ATOM 621 O O . PHE A 1 79 ? -6.987 -9.043 15.581 1.00 96.38 79 PHE A O 1
ATOM 628 N N . ALA A 1 80 ? -6.928 -7.141 14.369 1.00 96.12 80 ALA A N 1
ATOM 629 C CA . ALA A 1 80 ? -7.884 -6.382 15.173 1.00 96.12 80 ALA A CA 1
ATOM 630 C C . ALA A 1 80 ? -9.326 -6.931 15.132 1.00 96.12 80 ALA A C 1
ATOM 632 O O . ALA A 1 80 ? -10.116 -6.624 16.026 1.00 96.12 80 ALA A O 1
ATOM 633 N N . GLY A 1 81 ? -9.663 -7.738 14.117 1.00 92.12 81 GLY A N 1
ATOM 634 C CA . GLY A 1 81 ? -11.043 -8.113 13.802 1.00 92.12 81 GLY A CA 1
ATOM 635 C C . GLY A 1 81 ? -11.733 -7.085 12.903 1.00 92.12 81 GLY A C 1
ATOM 636 O O . GLY A 1 81 ? -11.329 -5.921 12.852 1.00 92.12 81 GLY A O 1
ATOM 637 N N . MET A 1 82 ? -12.764 -7.526 12.183 1.00 89.75 82 MET A N 1
ATOM 638 C CA . MET A 1 82 ? -13.704 -6.632 11.498 1.00 89.75 82 MET A CA 1
ATOM 639 C C . MET A 1 82 ? -14.840 -6.258 12.464 1.00 89.75 82 MET A C 1
ATOM 641 O O . MET A 1 82 ? -15.133 -7.069 13.348 1.00 89.75 82 MET A O 1
ATOM 645 N N . PRO A 1 83 ? -15.454 -5.070 12.320 1.00 81.75 83 PRO A N 1
ATOM 646 C CA . PRO A 1 83 ? -16.757 -4.796 12.913 1.00 81.75 83 PRO A CA 1
ATOM 647 C C . PRO A 1 83 ? -17.819 -5.785 12.421 1.00 81.75 83 PRO A C 1
ATOM 649 O O . PRO A 1 83 ? -17.702 -6.251 11.261 1.00 81.75 83 PRO A O 1
#

Radius of gyration: 28.56 Å; chains: 1; bounding box: 72×26×60 Å